Protein AF-A0A561D7H0-F1 (afdb_monomer_lite)

Secondary structure (DSSP, 8-state):
-HHHHHHHHHHHHHHHHHHHTT------------SSHHHHHHHSTT---SSTTPPPTT----

Radius of gyration: 22.93 Å; chains: 1; bounding box: 41×22×63 Å

Organism: NCBI:txid220685

Foldseek 3Di:
DVVCVVPVVVVVVVVCVVVVVPPPPPPVCPPDDDPDVVVQCVVVVQHDDPDPPDDHPPNDDD

Sequence (62 aa):
MKKFFKVGIPFALLLGFTLGSAGESEAATKIVTFKNCTELNKVYKGGVARSASVKNKGGRNS

Structure (mmCIF, N/CA/C/O backbone):
data_AF-A0A561D7H0-F1
#
_entry.id   AF-A0A561D7H0-F1
#
loop_
_atom_site.group_PDB
_atom_site.id
_atom_site.type_symbol
_atom_site.label_atom_id
_atom_site.label_alt_id
_atom_site.label_comp_id
_atom_site.label_asym_id
_atom_site.label_entity_id
_atom_site.label_seq_id
_atom_site.pdbx_PDB_ins_code
_atom_site.Cartn_x
_atom_site.Cartn_y
_atom_site.Cartn_z
_atom_site.occupancy
_atom_site.B_iso_or_equiv
_atom_site.auth_seq_id
_atom_site.auth_comp_id
_atom_site.auth_asym_id
_atom_site.auth_atom_id
_atom_site.pdbx_PDB_model_num
ATOM 1 N N . MET A 1 1 ? -25.955 6.688 41.886 1.00 53.34 1 MET A N 1
ATOM 2 C CA . MET A 1 1 ? -25.690 6.022 40.584 1.00 53.34 1 MET A CA 1
ATOM 3 C C . MET A 1 1 ? -25.415 7.009 39.439 1.00 53.34 1 MET A C 1
ATOM 5 O O . MET A 1 1 ? -24.398 6.865 38.781 1.00 53.34 1 MET A O 1
ATOM 9 N N . LYS A 1 2 ? -26.221 8.070 39.233 1.00 55.09 2 LYS A N 1
ATOM 10 C CA . LYS A 1 2 ? -26.023 9.051 38.133 1.00 55.09 2 LYS A CA 1
ATOM 11 C C . LYS A 1 2 ? -24.693 9.838 38.159 1.00 55.09 2 LYS A C 1
ATOM 13 O O . LYS A 1 2 ? -24.254 10.300 37.114 1.00 55.09 2 LYS A O 1
ATOM 18 N N . LYS A 1 3 ? -24.045 10.007 39.323 1.00 58.62 3 LYS A N 1
ATOM 19 C CA . LYS A 1 3 ? -22.752 10.721 39.431 1.00 58.62 3 LYS A CA 1
ATOM 20 C C . LYS A 1 3 ? -21.549 9.903 38.952 1.00 58.62 3 LYS A C 1
ATOM 22 O O . LYS A 1 3 ? -20.644 10.481 38.370 1.00 58.62 3 LYS A O 1
ATOM 27 N N . PHE A 1 4 ? -21.574 8.581 39.124 1.00 61.09 4 PHE A N 1
ATOM 28 C CA . PHE A 1 4 ? -20.507 7.699 38.640 1.00 61.09 4 PHE A CA 1
ATOM 29 C C . PHE A 1 4 ? -20.482 7.642 37.110 1.00 61.09 4 PHE A C 1
ATOM 31 O O . PHE A 1 4 ? -19.419 7.679 36.507 1.00 61.09 4 PHE A O 1
ATOM 38 N N . PHE A 1 5 ? -21.659 7.688 36.479 1.00 61.47 5 PHE A N 1
ATOM 39 C CA . PHE A 1 5 ? -21.793 7.759 35.023 1.00 61.47 5 PHE A CA 1
ATOM 40 C C . PHE A 1 5 ? -21.214 9.052 34.423 1.00 61.47 5 PHE A C 1
ATOM 42 O O . PHE A 1 5 ? -20.605 9.018 33.359 1.00 61.47 5 PHE A O 1
ATOM 49 N N . LYS A 1 6 ? -21.351 10.189 35.125 1.00 67.19 6 LYS A N 1
ATOM 50 C CA . LYS A 1 6 ? -20.829 11.494 34.674 1.00 67.19 6 LYS A CA 1
ATOM 51 C C . LYS A 1 6 ? -19.299 11.570 34.655 1.00 67.19 6 LYS A C 1
ATOM 53 O O . LYS A 1 6 ? -18.761 12.370 33.903 1.00 67.19 6 LYS A O 1
ATOM 58 N N . VAL A 1 7 ? -18.621 10.760 35.469 1.00 75.00 7 VAL A N 1
ATOM 59 C CA . VAL A 1 7 ? -17.150 10.718 35.549 1.00 75.00 7 VAL A CA 1
ATOM 60 C C . VAL A 1 7 ? -16.582 9.538 34.758 1.00 75.00 7 VAL A C 1
ATOM 62 O O . VAL A 1 7 ? -15.545 9.672 34.118 1.00 75.00 7 VAL A O 1
ATOM 65 N N . GLY A 1 8 ? -17.281 8.401 34.730 1.00 80.94 8 GLY A N 1
ATOM 66 C CA . GLY A 1 8 ? -16.826 7.202 34.025 1.00 80.94 8 GLY A CA 1
ATOM 67 C C . GLY A 1 8 ? -16.766 7.366 32.506 1.00 80.94 8 GLY A C 1
ATOM 68 O O . GLY A 1 8 ? -15.803 6.923 31.893 1.00 80.94 8 GLY A O 1
ATOM 69 N N . ILE A 1 9 ? -17.746 8.047 31.899 1.00 82.81 9 ILE A N 1
AT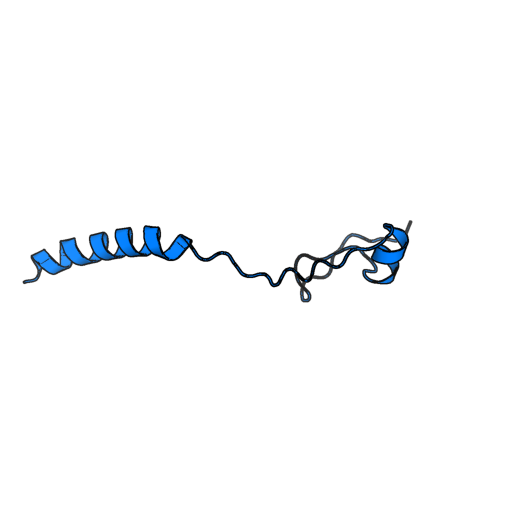OM 70 C CA . ILE A 1 9 ? -17.787 8.277 30.444 1.00 82.81 9 ILE A CA 1
ATOM 71 C C . ILE A 1 9 ? -16.581 9.086 29.935 1.00 82.81 9 ILE A C 1
ATOM 73 O O . ILE A 1 9 ? -15.898 8.595 29.037 1.00 82.81 9 ILE A O 1
ATOM 77 N N . PRO A 1 10 ? -16.274 10.291 30.464 1.00 82.25 10 PRO A N 1
ATOM 78 C CA . PRO A 1 10 ? -15.131 11.057 29.969 1.00 82.25 10 PRO A CA 1
ATOM 79 C C . PRO A 1 10 ? -13.801 10.343 30.239 1.00 82.25 10 PRO A C 1
ATOM 81 O O . PRO A 1 10 ? -12.896 10.413 29.412 1.00 82.25 10 PRO A O 1
ATOM 84 N N . PHE A 1 11 ? -13.695 9.605 31.350 1.00 83.25 11 PHE A N 1
ATOM 85 C CA . PHE A 1 11 ? -12.498 8.831 31.678 1.00 83.25 11 PHE A CA 1
ATOM 86 C C . PHE A 1 11 ? -12.279 7.651 30.718 1.00 83.25 11 PHE A C 1
ATOM 88 O O . PHE A 1 11 ? -11.169 7.453 30.227 1.00 83.25 11 PHE A O 1
ATOM 95 N N . ALA A 1 12 ? -13.339 6.914 30.378 1.00 84.31 12 ALA A N 1
ATOM 96 C CA . ALA A 1 12 ? -13.278 5.847 29.381 1.00 84.31 12 ALA A CA 1
ATOM 97 C C . ALA A 1 12 ? -12.931 6.381 27.980 1.00 84.31 12 ALA A C 1
ATOM 99 O O . ALA A 1 12 ? -12.189 5.731 27.247 1.00 84.31 12 ALA A O 1
ATOM 100 N N . LEU A 1 13 ? -13.411 7.579 27.624 1.00 83.25 13 LEU A N 1
ATOM 101 C CA . LEU A 1 13 ? -13.077 8.222 26.350 1.00 83.25 13 LEU A CA 1
ATOM 102 C C . LEU A 1 13 ? -11.589 8.596 26.264 1.00 83.25 13 LEU A C 1
ATOM 104 O O . LEU A 1 13 ? -10.946 8.339 25.248 1.00 83.25 13 LEU A O 1
ATOM 108 N N . LEU A 1 14 ? -11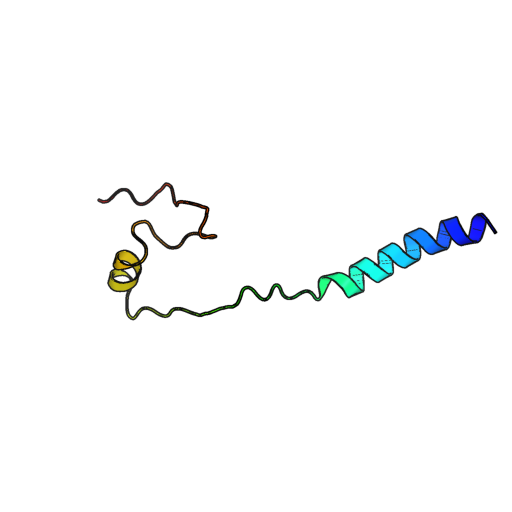.042 9.174 27.340 1.00 81.50 14 LEU A N 1
ATOM 109 C CA . LEU A 1 14 ? -9.623 9.529 27.445 1.00 81.50 14 LEU A CA 1
ATOM 110 C C . LEU A 1 14 ? -8.719 8.295 27.318 1.00 81.50 14 LEU A C 1
ATOM 112 O O . LEU A 1 14 ? -7.737 8.337 26.583 1.00 81.50 14 LEU A O 1
ATOM 116 N N . LEU A 1 15 ? -9.078 7.188 27.975 1.00 80.38 15 LEU A N 1
ATOM 117 C CA . LEU A 1 15 ? -8.340 5.923 27.875 1.00 80.38 15 LEU A CA 1
ATOM 118 C C . LEU A 1 15 ? -8.477 5.258 26.497 1.00 80.38 15 LEU A C 1
ATOM 120 O O . LEU A 1 15 ? -7.511 4.703 25.979 1.00 80.38 15 LEU A O 1
ATOM 124 N N . GLY A 1 16 ? -9.655 5.327 25.873 1.00 78.44 16 GLY A N 1
ATOM 125 C CA . GLY A 1 16 ? -9.864 4.792 24.527 1.00 78.44 16 GLY A CA 1
ATOM 126 C C . GLY A 1 16 ? -9.043 5.526 23.461 1.00 78.44 16 GLY A C 1
ATOM 127 O O . GLY A 1 16 ? -8.558 4.899 22.523 1.00 78.44 16 GLY A O 1
ATOM 128 N N . PHE A 1 17 ? -8.837 6.837 23.616 1.00 72.75 17 PHE A N 1
ATOM 129 C CA . PHE A 1 17 ? -8.051 7.634 22.671 1.00 72.75 17 PHE A CA 1
ATOM 130 C C . PHE A 1 17 ? -6.546 7.333 22.736 1.00 72.75 17 PHE A C 1
ATOM 132 O O . PHE A 1 17 ? -5.892 7.281 21.696 1.00 72.75 17 PHE A O 1
ATOM 139 N N . THR A 1 18 ? -5.989 7.098 23.930 1.00 70.50 18 THR A N 1
ATOM 140 C CA . THR A 1 18 ? -4.556 6.782 24.080 1.00 70.50 18 THR A CA 1
ATOM 141 C C . THR A 1 18 ? -4.207 5.378 23.594 1.00 70.50 18 THR A C 1
ATOM 143 O O . THR A 1 18 ? -3.117 5.175 23.070 1.00 70.50 18 THR A O 1
ATOM 146 N N . LEU A 1 19 ? -5.124 4.416 23.738 1.00 66.19 19 LEU A N 1
ATOM 147 C CA . LEU A 1 19 ? -4.928 3.028 23.304 1.00 66.19 19 LEU A CA 1
ATOM 148 C C . LEU A 1 19 ? -5.325 2.799 21.835 1.00 66.19 19 LEU A C 1
ATOM 150 O O . LEU A 1 19 ? -4.799 1.897 21.191 1.00 66.19 19 LEU A O 1
ATOM 154 N N . GLY A 1 20 ? -6.243 3.606 21.293 1.00 61.75 20 GLY A N 1
ATOM 155 C CA . GLY A 1 20 ? -6.770 3.455 19.932 1.00 61.75 20 GLY A CA 1
ATOM 156 C C . GLY A 1 20 ? -5.922 4.087 18.823 1.00 61.75 20 GLY A C 1
ATOM 157 O O . GLY A 1 20 ? -6.157 3.802 17.652 1.00 61.75 20 GLY A O 1
ATOM 158 N N . SER A 1 21 ? -4.938 4.930 19.153 1.00 59.94 21 SER A N 1
ATOM 159 C CA . SER A 1 21 ? -4.061 5.566 18.154 1.00 59.94 21 SER A CA 1
ATOM 160 C C . SER A 1 21 ? -2.875 4.696 17.717 1.00 59.94 21 SER A C 1
A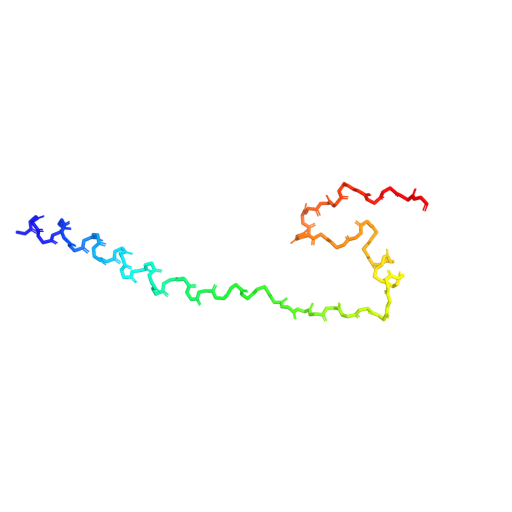TOM 162 O O . SER A 1 21 ? -2.147 5.083 16.808 1.00 59.94 21 SER A O 1
ATOM 164 N N . ALA A 1 22 ? -2.717 3.498 18.292 1.00 59.00 22 ALA A N 1
ATOM 165 C CA . ALA A 1 22 ? -1.718 2.506 17.882 1.00 59.00 22 ALA A CA 1
ATOM 166 C C . ALA A 1 22 ? -2.127 1.704 16.628 1.00 59.00 22 ALA A C 1
ATOM 168 O O . ALA A 1 22 ? -1.579 0.639 16.356 1.00 59.00 22 ALA A O 1
ATOM 169 N N . GLY A 1 23 ? -3.105 2.193 15.864 1.00 57.81 23 GLY A N 1
ATOM 170 C CA . GLY A 1 23 ? -3.385 1.681 14.532 1.00 57.81 23 GLY A CA 1
ATOM 171 C C . GLY A 1 23 ? -2.338 2.205 13.561 1.00 57.81 23 GLY A C 1
ATOM 172 O O . GLY A 1 23 ? -2.559 3.228 12.912 1.00 57.81 23 GLY A O 1
ATOM 173 N N . GLU A 1 24 ? -1.207 1.510 13.437 1.00 59.97 24 GLU A N 1
ATOM 174 C CA . GLU A 1 24 ? -0.442 1.583 12.197 1.00 59.97 24 GLU A CA 1
ATOM 175 C C . GLU A 1 24 ? -1.415 1.198 11.082 1.00 59.97 24 GLU A C 1
ATOM 177 O O . GLU A 1 24 ? -1.914 0.075 11.026 1.00 59.97 24 GLU A O 1
ATOM 182 N N . SER A 1 25 ? -1.780 2.163 10.235 1.00 58.28 25 SER A N 1
ATOM 183 C CA . SER A 1 25 ? -2.498 1.827 9.019 1.00 58.28 25 SER A CA 1
ATOM 184 C C . SER A 1 25 ? -1.555 0.939 8.225 1.00 58.28 25 SER A C 1
ATOM 186 O O . SER A 1 25 ? -0.580 1.424 7.650 1.00 58.28 25 SER A O 1
ATOM 188 N N . GLU A 1 26 ? -1.841 -0.360 8.218 1.00 56.00 26 GLU A N 1
ATOM 189 C CA . GLU A 1 26 ? -1.270 -1.332 7.299 1.00 56.00 26 GLU A CA 1
ATOM 190 C C . GLU A 1 26 ? -1.757 -0.978 5.887 1.00 56.00 26 GLU A C 1
ATOM 192 O O . GLU A 1 26 ? -2.516 -1.703 5.242 1.00 56.00 26 GLU A O 1
ATOM 197 N N . ALA A 1 27 ? -1.361 0.184 5.370 1.00 59.69 27 ALA A N 1
ATOM 198 C CA . ALA A 1 27 ? -1.276 0.363 3.942 1.00 59.69 27 ALA A CA 1
ATOM 199 C C . ALA A 1 27 ? -0.262 -0.690 3.516 1.00 59.69 27 ALA A C 1
ATOM 201 O O . ALA A 1 27 ? 0.930 -0.477 3.701 1.00 59.69 27 ALA A O 1
ATOM 202 N N . ALA A 1 28 ? -0.740 -1.855 3.068 1.00 55.66 28 ALA A N 1
ATOM 203 C CA . ALA A 1 28 ? 0.092 -2.959 2.627 1.00 55.66 28 ALA A CA 1
ATOM 204 C C . ALA A 1 28 ? 1.128 -2.399 1.652 1.00 55.66 28 ALA A C 1
ATOM 206 O O . ALA A 1 28 ? 0.824 -2.132 0.485 1.00 55.66 28 ALA A O 1
ATOM 207 N N . THR A 1 29 ? 2.339 -2.144 2.145 1.00 60.28 29 THR A N 1
ATOM 208 C CA . THR A 1 29 ? 3.401 -1.520 1.374 1.00 60.28 29 THR A CA 1
ATOM 209 C C . THR A 1 29 ? 3.987 -2.620 0.514 1.00 60.28 29 THR A C 1
ATOM 211 O O . THR A 1 29 ? 5.078 -3.136 0.736 1.00 60.28 29 THR A O 1
ATOM 214 N N . LYS A 1 30 ? 3.246 -3.004 -0.528 1.00 66.38 30 LYS A N 1
ATOM 215 C CA . LYS A 1 30 ? 3.869 -3.575 -1.714 1.00 66.38 30 LYS A CA 1
ATOM 216 C C . LYS A 1 30 ? 4.722 -2.455 -2.294 1.00 66.38 30 LYS A C 1
ATOM 218 O O . LYS A 1 30 ? 4.247 -1.661 -3.103 1.00 66.38 30 LYS A O 1
ATOM 223 N N . ILE A 1 31 ? 5.947 -2.333 -1.786 1.00 71.19 31 ILE A N 1
ATOM 224 C CA . ILE A 1 31 ? 6.927 -1.372 -2.275 1.00 71.19 31 ILE A CA 1
ATOM 225 C C . ILE A 1 31 ? 7.274 -1.826 -3.688 1.00 71.19 31 ILE A C 1
ATOM 227 O O . ILE A 1 31 ? 8.024 -2.778 -3.894 1.00 71.19 31 ILE A O 1
ATOM 231 N N . VAL A 1 32 ? 6.652 -1.185 -4.672 1.00 81.62 32 VAL A N 1
ATOM 232 C CA . VAL A 1 32 ? 6.989 -1.392 -6.075 1.00 81.62 32 VAL A CA 1
ATOM 233 C C . VAL A 1 32 ? 8.181 -0.502 -6.379 1.00 81.62 32 VAL A C 1
ATOM 235 O O . VAL A 1 32 ? 8.055 0.719 -6.468 1.00 81.62 32 VAL A O 1
ATOM 238 N N . THR A 1 33 ? 9.345 -1.123 -6.526 1.00 87.38 33 THR A N 1
ATOM 239 C CA . THR A 1 33 ? 10.573 -0.429 -6.909 1.00 87.38 33 THR A CA 1
ATOM 240 C C . THR A 1 33 ? 10.713 -0.437 -8.425 1.00 87.38 33 THR A C 1
ATOM 242 O O . THR A 1 33 ? 10.637 -1.486 -9.062 1.00 87.38 33 THR A O 1
ATOM 245 N N . PHE A 1 34 ? 10.963 0.733 -9.006 1.00 87.62 34 PHE A N 1
ATOM 246 C CA . PHE A 1 34 ? 11.310 0.886 -10.417 1.00 87.62 34 PHE A CA 1
ATOM 247 C C . PHE A 1 34 ? 12.796 1.211 -10.535 1.00 87.62 34 PHE A C 1
ATOM 249 O O . PHE A 1 34 ? 13.330 1.940 -9.700 1.00 87.62 34 PHE A O 1
ATOM 256 N N . LYS A 1 35 ? 13.475 0.713 -11.576 1.00 93.81 35 LYS A N 1
ATOM 257 C CA . LYS A 1 35 ? 14.908 1.003 -11.770 1.00 93.81 35 LYS A CA 1
ATOM 258 C C . LYS A 1 35 ? 15.157 2.474 -12.103 1.00 93.81 35 LYS A C 1
ATOM 260 O O . LYS A 1 35 ? 16.247 2.980 -11.871 1.00 93.81 35 LYS A O 1
ATOM 265 N N . ASN A 1 36 ? 14.171 3.145 -12.699 1.00 89.62 36 ASN A N 1
ATOM 266 C CA . ASN A 1 36 ? 14.230 4.552 -13.080 1.00 89.62 36 ASN A CA 1
ATOM 267 C C . ASN A 1 36 ? 12.814 5.137 -13.254 1.00 89.62 36 ASN A C 1
ATOM 269 O O . ASN A 1 36 ? 11.821 4.410 -13.354 1.00 89.62 36 ASN A O 1
ATOM 273 N N . CYS A 1 37 ? 12.732 6.466 -13.349 1.00 86.56 37 CYS A N 1
ATOM 274 C CA . CYS A 1 37 ? 11.475 7.195 -13.532 1.00 86.56 37 CYS A CA 1
ATOM 275 C C . CYS A 1 37 ? 10.782 6.890 -14.870 1.00 86.56 37 CYS A C 1
ATOM 277 O O . CYS A 1 37 ? 9.562 6.998 -14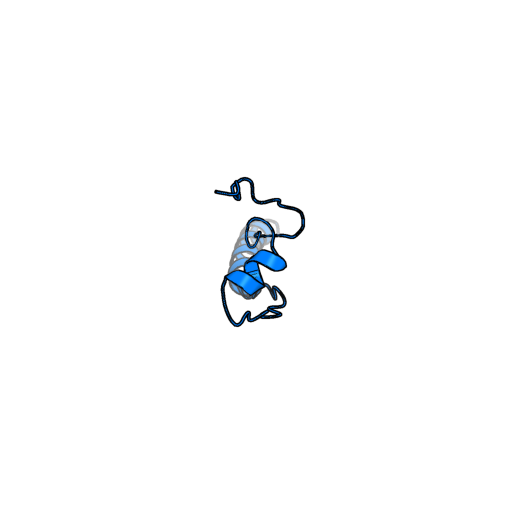.964 1.00 86.56 37 CYS A O 1
ATOM 279 N N . THR A 1 38 ? 11.524 6.484 -15.903 1.00 90.00 38 THR A N 1
ATOM 280 C CA . THR A 1 38 ? 10.945 6.136 -17.207 1.00 90.00 38 THR A CA 1
ATOM 281 C C . THR A 1 38 ? 10.080 4.884 -17.103 1.00 90.00 38 THR A C 1
ATOM 283 O O . THR A 1 38 ? 8.975 4.858 -17.643 1.00 90.00 38 THR A O 1
ATOM 286 N N . GLU A 1 39 ? 10.540 3.854 -16.391 1.00 89.56 39 GLU A N 1
ATOM 287 C CA . GLU A 1 39 ? 9.748 2.642 -16.150 1.00 89.56 39 GLU A CA 1
ATOM 288 C C . GLU A 1 39 ? 8.524 2.919 -15.274 1.00 89.56 39 GLU A C 1
ATOM 290 O O . GLU A 1 39 ? 7.435 2.442 -15.591 1.00 89.56 39 GLU A O 1
ATOM 295 N N . LEU A 1 40 ? 8.671 3.762 -14.248 1.00 88.12 40 LEU A N 1
ATOM 296 C CA . LEU A 1 40 ? 7.544 4.230 -13.438 1.00 88.12 40 LEU A CA 1
ATOM 297 C C . LEU A 1 40 ? 6.490 4.912 -14.325 1.00 88.12 40 LEU A C 1
ATOM 299 O O . LEU A 1 40 ? 5.321 4.530 -14.298 1.00 88.12 40 LEU A O 1
ATOM 303 N N . ASN A 1 41 ? 6.893 5.877 -15.153 1.00 86.56 41 ASN A N 1
ATOM 304 C CA . ASN A 1 41 ? 5.982 6.675 -15.982 1.00 86.56 41 ASN A CA 1
ATOM 305 C C . ASN A 1 41 ? 5.268 5.856 -17.071 1.00 86.56 41 ASN A C 1
ATOM 307 O O . ASN A 1 41 ? 4.192 6.249 -17.529 1.00 86.56 41 ASN A O 1
ATOM 311 N N . LYS A 1 42 ? 5.829 4.706 -17.477 1.00 87.44 42 LYS A N 1
ATOM 312 C CA . LYS A 1 42 ? 5.136 3.745 -18.352 1.00 87.44 42 LYS A CA 1
ATOM 313 C C . LYS A 1 42 ? 3.932 3.113 -17.652 1.00 87.44 42 LYS A C 1
ATOM 315 O O . LYS A 1 42 ? 2.890 2.949 -18.286 1.00 87.44 42 LYS A O 1
ATOM 320 N N . VAL A 1 43 ? 4.078 2.775 -16.369 1.00 87.19 43 VAL A N 1
ATOM 321 C CA . VAL A 1 43 ? 3.017 2.171 -15.547 1.00 87.19 43 VAL A CA 1
ATOM 322 C C . VAL A 1 43 ? 2.016 3.230 -15.084 1.00 87.19 43 VAL A C 1
ATOM 324 O O . VAL A 1 43 ? 0.809 3.039 -15.215 1.00 87.19 43 VAL A O 1
ATOM 327 N N . TYR A 1 44 ? 2.501 4.378 -14.611 1.00 84.19 44 TYR A N 1
ATOM 328 C CA . TYR A 1 44 ? 1.678 5.479 -14.114 1.00 84.19 44 TYR A CA 1
ATOM 329 C C . TYR A 1 44 ? 1.740 6.677 -15.061 1.00 84.19 44 TYR A C 1
ATOM 331 O O . TYR A 1 44 ? 2.493 7.632 -14.853 1.00 84.19 44 TYR A O 1
ATOM 339 N N . LYS A 1 45 ? 0.906 6.633 -16.105 1.00 76.50 45 LYS A N 1
ATOM 340 C CA . LYS A 1 45 ? 0.746 7.718 -17.083 1.00 76.50 45 LYS A CA 1
ATOM 341 C C . LYS A 1 45 ? 0.115 8.945 -16.405 1.00 76.50 45 LYS A C 1
ATOM 343 O O . LYS A 1 45 ? -1.105 9.067 -16.346 1.00 76.50 45 LYS A O 1
ATOM 348 N N . GLY A 1 46 ? 0.958 9.809 -15.836 1.00 77.38 46 GLY A N 1
ATOM 349 C CA . GLY A 1 46 ? 0.560 10.971 -15.025 1.00 77.38 46 GLY A CA 1
ATOM 350 C C . GLY A 1 46 ? 1.054 10.954 -13.570 1.00 77.38 46 GLY A C 1
ATOM 351 O O . GLY A 1 46 ? 0.607 11.783 -12.777 1.00 77.38 46 GLY A O 1
ATOM 352 N N . GLY A 1 47 ? 1.957 10.032 -13.216 1.00 81.31 47 GLY A N 1
ATOM 353 C CA . GLY A 1 47 ? 2.554 9.915 -11.882 1.00 81.31 47 GLY A CA 1
ATOM 354 C C . GLY A 1 47 ? 1.712 9.100 -10.895 1.00 81.31 47 GLY A C 1
ATOM 355 O O . GLY A 1 47 ? 0.559 8.758 -11.161 1.00 81.31 47 GLY A O 1
ATOM 356 N N . VAL A 1 48 ? 2.296 8.776 -9.739 1.00 85.81 48 VAL A N 1
ATOM 357 C CA . VAL A 1 48 ? 1.656 7.939 -8.711 1.00 85.81 48 VAL A CA 1
ATOM 358 C C . VAL A 1 48 ? 0.569 8.730 -7.981 1.00 85.81 48 VAL A C 1
ATOM 360 O O . VAL A 1 48 ? 0.809 9.830 -7.485 1.00 85.81 48 VAL A O 1
ATOM 363 N N . ALA A 1 49 ? -0.647 8.190 -7.929 1.00 83.50 49 ALA A N 1
ATOM 364 C CA . ALA A 1 49 ? -1.752 8.785 -7.185 1.00 83.50 49 ALA A CA 1
ATOM 365 C C . ALA A 1 49 ? -1.797 8.258 -5.746 1.00 83.50 49 ALA A C 1
ATOM 367 O O . ALA A 1 49 ? -1.453 7.109 -5.484 1.00 83.50 49 ALA A O 1
ATOM 368 N N . ARG A 1 50 ? -2.305 9.082 -4.821 1.00 81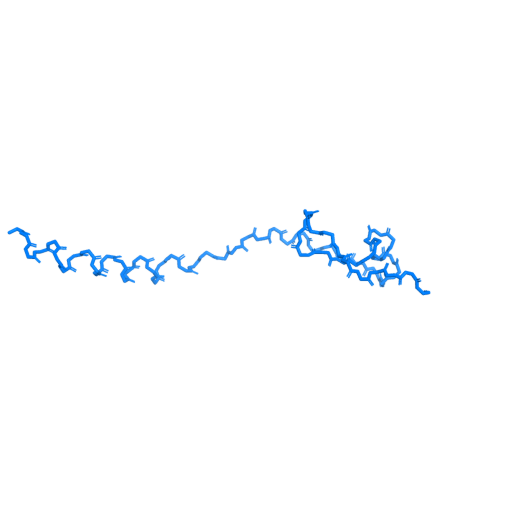.38 50 ARG A N 1
ATOM 369 C CA . ARG A 1 50 ? -2.514 8.688 -3.414 1.00 81.38 50 ARG A CA 1
ATOM 370 C C . ARG A 1 50 ? -3.523 7.549 -3.224 1.00 81.38 50 ARG A C 1
ATOM 372 O O . ARG A 1 50 ? -3.535 6.924 -2.173 1.00 81.38 50 ARG A O 1
ATOM 379 N N . SER A 1 51 ? -4.398 7.310 -4.202 1.00 80.12 51 SER A N 1
ATOM 380 C CA . SER A 1 51 ? -5.340 6.188 -4.209 1.00 80.12 51 SER A CA 1
ATOM 381 C C . SER A 1 51 ? -5.780 5.854 -5.636 1.00 80.12 51 SER A C 1
ATOM 383 O O . SER A 1 51 ? -5.735 6.710 -6.519 1.00 80.12 51 SER A O 1
ATOM 385 N N . ALA A 1 52 ? -6.240 4.619 -5.861 1.00 78.00 52 ALA A N 1
ATOM 386 C CA . ALA A 1 52 ? -6.656 4.144 -7.186 1.00 78.00 52 ALA A CA 1
ATOM 387 C C . ALA A 1 52 ? -7.839 4.938 -7.776 1.00 78.00 52 ALA A C 1
ATOM 389 O O . ALA A 1 52 ? -7.951 5.084 -8.991 1.00 78.00 52 ALA A O 1
ATOM 390 N N . SER A 1 53 ? -8.706 5.480 -6.916 1.00 82.56 53 SER A N 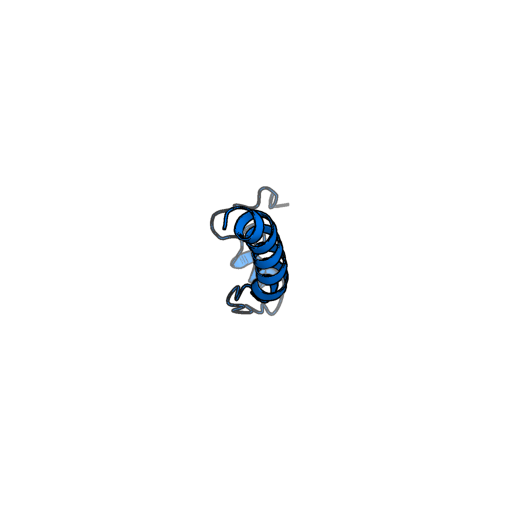1
ATOM 391 C CA . SER A 1 53 ? -9.883 6.255 -7.326 1.00 82.56 53 SER A CA 1
ATOM 392 C C . SER A 1 53 ? -9.561 7.714 -7.665 1.00 82.56 53 SER A C 1
ATOM 394 O O . SER A 1 53 ? -10.386 8.401 -8.269 1.00 82.56 53 SER A O 1
ATOM 396 N N . VAL A 1 54 ? -8.383 8.216 -7.279 1.00 83.94 54 VAL A N 1
ATOM 397 C CA . VAL A 1 54 ? -7.975 9.603 -7.528 1.00 83.94 54 VAL A CA 1
ATOM 398 C C . VAL A 1 54 ? -7.089 9.649 -8.766 1.00 83.94 54 VAL A C 1
ATOM 400 O O . VAL A 1 54 ? -5.995 9.100 -8.790 1.00 83.94 54 VAL A O 1
ATOM 403 N N . LYS A 1 55 ? -7.541 10.361 -9.799 1.00 79.00 55 LYS A N 1
ATOM 404 C CA . LYS A 1 55 ? -6.719 10.646 -10.981 1.00 79.00 55 LYS A CA 1
ATOM 405 C C . LYS A 1 55 ? -5.902 11.915 -10.743 1.00 79.00 55 LYS A C 1
ATOM 407 O O . LYS A 1 55 ? -6.470 12.954 -10.401 1.00 79.00 55 LYS A O 1
ATOM 412 N N . ASN A 1 56 ? -4.590 11.852 -10.961 1.00 74.50 56 ASN A N 1
ATOM 413 C CA . ASN A 1 56 ? -3.727 13.031 -10.911 1.00 74.50 56 ASN A CA 1
ATOM 414 C C . ASN A 1 56 ? -4.043 13.967 -12.088 1.00 74.50 56 ASN A C 1
ATOM 416 O O . ASN A 1 56 ? -3.866 13.612 -13.253 1.00 74.50 56 ASN A O 1
ATOM 420 N N . LYS A 1 57 ? -4.508 15.181 -11.784 1.00 72.06 57 LYS A N 1
ATOM 421 C CA . LYS A 1 57 ? -4.719 16.253 -12.765 1.00 72.06 57 LYS A CA 1
ATOM 422 C C . LYS A 1 57 ? -3.433 17.076 -12.864 1.00 72.06 57 LYS A C 1
ATOM 424 O O . LYS A 1 57 ? -3.297 18.072 -12.167 1.00 72.06 57 LYS A O 1
ATOM 429 N N . GLY A 1 58 ? -2.461 16.634 -13.660 1.00 60.91 58 GLY A N 1
ATOM 430 C CA . GLY A 1 58 ? -1.188 17.366 -13.758 1.00 60.91 58 GLY A CA 1
ATOM 431 C C . GLY A 1 58 ? -0.155 16.830 -14.743 1.00 60.91 58 GLY A C 1
ATOM 432 O O . GLY A 1 58 ? 0.720 17.580 -15.153 1.00 60.91 58 GLY A O 1
ATOM 433 N N . GLY A 1 59 ? -0.268 15.577 -15.188 1.00 52.78 59 GLY A N 1
ATOM 434 C CA . GLY A 1 59 ? 0.612 15.029 -16.221 1.00 52.78 59 GLY A CA 1
ATOM 435 C C . GLY A 1 59 ? 0.199 15.479 -17.617 1.00 52.78 59 GLY A C 1
ATOM 436 O O . GLY A 1 59 ? -0.275 14.659 -18.397 1.00 52.78 59 GLY A O 1
ATOM 437 N N . ARG A 1 60 ? 0.316 16.774 -17.923 1.00 48.22 60 ARG A N 1
ATOM 438 C CA . ARG A 1 60 ? 0.289 17.225 -19.315 1.00 48.22 60 ARG A CA 1
ATOM 439 C C . ARG A 1 60 ? 1.653 16.875 -19.894 1.00 48.22 60 ARG A C 1
ATOM 441 O O . ARG A 1 60 ? 2.666 17.351 -19.397 1.00 48.22 60 ARG A O 1
ATOM 448 N N . ASN A 1 61 ? 1.655 15.975 -20.868 1.00 52.56 61 ASN A N 1
ATOM 449 C CA . ASN A 1 61 ? 2.811 15.639 -21.681 1.00 52.56 61 ASN A CA 1
ATOM 450 C C . ASN A 1 61 ? 3.389 16.956 -22.229 1.00 52.56 61 ASN A C 1
ATOM 452 O O . ASN A 1 61 ? 2.700 17.633 -22.996 1.00 52.56 61 ASN A O 1
ATOM 456 N N . SER A 1 62 ? 4.595 17.320 -21.804 1.00 37.75 62 SER A N 1
ATOM 457 C CA . SER A 1 62 ? 5.481 18.203 -22.565 1.00 37.75 62 SER A CA 1
ATOM 458 C C . SER A 1 62 ? 6.535 17.339 -23.233 1.00 37.75 62 SER A C 1
ATOM 460 O O . SER A 1 62 ? 6.960 16.355 -22.581 1.00 37.75 62 SER A O 1
#

pLDDT: mean 73.1, std 13.08, range [37.75, 93.81]